Protein AF-A0A147BA13-F1 (afdb_monomer_lite)

Structure (mmCIF, N/CA/C/O backbone):
data_AF-A0A147BA13-F1
#
_entry.id   AF-A0A147BA13-F1
#
loop_
_atom_site.group_PDB
_atom_site.id
_atom_site.type_symbol
_atom_site.label_atom_id
_atom_site.label_alt_id
_atom_site.label_comp_id
_atom_site.label_asym_id
_atom_site.label_entity_id
_atom_site.label_seq_id
_atom_site.pdbx_PDB_ins_code
_atom_site.Cartn_x
_atom_site.Cartn_y
_atom_site.Cartn_z
_atom_site.occupancy
_atom_site.B_iso_or_equiv
_atom_site.auth_seq_id
_atom_site.auth_comp_id
_atom_site.auth_asym_id
_atom_site.auth_atom_id
_atom_site.pdbx_PDB_model_num
ATOM 1 N N . ALA A 1 1 ? -9.397 -7.664 9.456 1.00 67.06 1 ALA A N 1
ATOM 2 C CA . ALA A 1 1 ? -8.505 -7.195 8.389 1.00 67.06 1 ALA A CA 1
ATOM 3 C C . ALA A 1 1 ? -8.578 -8.210 7.270 1.00 67.06 1 ALA A C 1
ATOM 5 O O . ALA A 1 1 ? -8.599 -9.401 7.573 1.00 67.06 1 ALA A O 1
ATOM 6 N N . ASN A 1 2 ? -8.731 -7.739 6.040 1.00 89.56 2 ASN A N 1
ATOM 7 C CA . ASN A 1 2 ? -8.757 -8.570 4.844 1.00 89.56 2 ASN A CA 1
ATOM 8 C C . ASN A 1 2 ? -7.487 -8.273 4.048 1.00 89.56 2 ASN A C 1
ATOM 10 O O . ASN A 1 2 ? -7.189 -7.104 3.824 1.00 89.56 2 ASN A O 1
ATOM 14 N N . THR A 1 3 ? -6.754 -9.302 3.646 1.00 91.94 3 THR A N 1
ATOM 15 C CA . THR A 1 3 ? -5.484 -9.150 2.932 1.00 91.94 3 THR A CA 1
ATOM 16 C C . THR A 1 3 ? -5.584 -9.863 1.595 1.00 91.94 3 THR A C 1
ATOM 18 O O . THR A 1 3 ? -6.172 -10.940 1.501 1.00 91.94 3 THR A O 1
ATOM 21 N N . ALA A 1 4 ? -5.060 -9.238 0.547 1.00 92.62 4 ALA A N 1
ATOM 22 C CA . ALA A 1 4 ? -5.016 -9.821 -0.781 1.00 92.62 4 ALA A CA 1
ATOM 23 C C . ALA A 1 4 ? -3.773 -9.343 -1.534 1.00 92.62 4 ALA A C 1
ATOM 25 O O . ALA A 1 4 ? -3.379 -8.181 -1.431 1.00 92.62 4 ALA A O 1
ATOM 26 N N . ILE A 1 5 ? -3.187 -10.251 -2.313 1.00 92.38 5 ILE A N 1
ATOM 27 C CA . ILE A 1 5 ? -2.081 -9.958 -3.222 1.00 92.38 5 ILE A CA 1
ATOM 28 C C . ILE A 1 5 ? -2.654 -9.836 -4.634 1.00 92.38 5 ILE A C 1
ATOM 30 O O . ILE A 1 5 ? -3.375 -10.725 -5.096 1.00 92.38 5 ILE A O 1
ATOM 34 N N . TYR A 1 6 ? -2.346 -8.731 -5.304 1.00 92.44 6 TYR A N 1
ATOM 35 C CA . TYR A 1 6 ? -2.755 -8.442 -6.672 1.00 92.44 6 TYR A CA 1
ATOM 36 C C . TYR A 1 6 ? -1.529 -8.346 -7.572 1.00 92.44 6 TYR A C 1
ATOM 38 O O . TYR A 1 6 ? -0.520 -7.752 -7.198 1.00 92.44 6 TYR A O 1
ATOM 46 N N . TYR A 1 7 ? -1.653 -8.869 -8.788 1.00 92.19 7 TYR A N 1
ATOM 47 C CA . TYR A 1 7 ? -0.757 -8.491 -9.870 1.00 92.19 7 TYR A CA 1
ATOM 48 C C . TYR A 1 7 ? -1.257 -7.172 -10.469 1.00 92.19 7 TYR A C 1
ATOM 50 O O . TYR A 1 7 ? -2.291 -7.149 -11.139 1.00 92.19 7 TYR A O 1
ATOM 58 N N . ASP A 1 8 ? -0.554 -6.080 -10.182 1.00 93.31 8 ASP A N 1
ATOM 59 C CA . ASP A 1 8 ? -0.939 -4.711 -10.521 1.00 93.31 8 ASP A CA 1
ATOM 60 C C . ASP A 1 8 ? 0.241 -4.006 -11.226 1.00 93.31 8 ASP A C 1
ATOM 62 O O . ASP A 1 8 ? 1.024 -3.298 -10.582 1.00 93.31 8 ASP A O 1
ATOM 66 N N . PRO A 1 9 ? 0.443 -4.259 -12.534 1.00 91.69 9 PRO A N 1
ATOM 67 C CA . PRO A 1 9 ? 1.671 -3.899 -13.246 1.00 91.69 9 PRO A CA 1
ATOM 68 C C . PRO A 1 9 ? 1.831 -2.398 -13.499 1.00 91.69 9 PRO A C 1
ATOM 70 O O . PRO A 1 9 ? 2.953 -1.943 -13.703 1.00 91.69 9 PRO A O 1
ATOM 73 N N . ASP A 1 10 ? 0.732 -1.640 -13.496 1.00 91.00 10 ASP A N 1
ATOM 74 C CA . ASP A 1 10 ? 0.753 -0.186 -13.620 1.00 91.00 10 ASP A CA 1
ATOM 75 C C . ASP A 1 10 ? 0.369 0.442 -12.269 1.00 91.00 10 ASP A C 1
ATOM 77 O O . ASP A 1 10 ? -0.799 0.409 -11.881 1.00 91.00 10 ASP A O 1
ATOM 81 N N . PRO A 1 11 ? 1.330 1.012 -11.523 1.00 88.31 11 PRO A N 1
ATOM 82 C CA . PRO A 1 11 ? 1.055 1.586 -10.213 1.00 88.31 11 PRO A CA 1
ATOM 83 C C . PRO A 1 11 ? 0.178 2.843 -10.265 1.00 88.31 11 PRO A C 1
ATOM 85 O O . PRO A 1 11 ? -0.462 3.145 -9.261 1.00 88.31 11 PRO A O 1
ATOM 88 N N . GLN A 1 12 ? 0.124 3.552 -11.400 1.00 89.38 12 GLN A N 1
ATOM 89 C CA . GLN A 1 12 ? -0.751 4.714 -11.585 1.00 89.38 12 GLN A CA 1
ATOM 90 C C . GLN A 1 12 ? -2.149 4.279 -12.036 1.00 89.38 12 GLN A C 1
ATOM 92 O O . GLN A 1 12 ? -3.147 4.824 -11.573 1.00 89.38 12 GLN A O 1
ATOM 97 N N . ASN A 1 13 ? -2.245 3.261 -12.892 1.00 91.69 13 ASN A N 1
ATOM 98 C CA . ASN A 1 13 ? -3.516 2.702 -13.362 1.00 91.69 13 ASN A CA 1
ATOM 99 C C . ASN A 1 13 ? -3.802 1.353 -12.693 1.00 91.69 13 ASN A C 1
ATOM 101 O O . ASN A 1 13 ? -3.745 0.299 -13.328 1.00 91.69 13 ASN A O 1
ATOM 105 N N . THR A 1 14 ? -4.117 1.413 -11.399 1.00 93.19 14 THR A N 1
ATOM 106 C CA . THR A 1 14 ? -4.354 0.229 -10.567 1.00 93.19 14 THR A CA 1
ATOM 107 C C . THR A 1 14 ? -5.500 -0.644 -11.089 1.00 93.19 14 THR A C 1
ATOM 109 O O . THR A 1 14 ? -6.596 -0.166 -11.379 1.00 93.19 14 THR A O 1
ATOM 112 N N . VAL A 1 15 ? -5.316 -1.967 -11.087 1.00 94.94 15 VAL A N 1
ATOM 113 C CA . VAL A 1 15 ? -6.393 -2.933 -11.402 1.00 94.94 15 VAL A CA 1
ATOM 114 C C . VAL A 1 15 ? -7.528 -2.936 -10.364 1.00 94.94 15 VAL A C 1
ATOM 116 O O . VAL A 1 15 ? -8.635 -3.410 -10.633 1.00 94.94 15 VAL A O 1
ATOM 119 N N . VAL A 1 16 ? -7.268 -2.406 -9.166 1.00 94.44 16 VAL A N 1
ATOM 120 C CA . VAL A 1 16 ? -8.250 -2.256 -8.084 1.00 94.44 16 VAL A CA 1
ATOM 121 C C . VAL A 1 16 ? -8.988 -0.925 -8.235 1.00 94.44 16 VAL A C 1
ATOM 123 O O . VAL A 1 16 ? -8.514 0.112 -7.776 1.00 94.44 16 VAL A O 1
ATOM 126 N N . ALA A 1 17 ? -10.170 -0.961 -8.854 1.00 94.19 17 ALA A N 1
ATOM 127 C CA . ALA A 1 17 ? -10.938 0.241 -9.192 1.00 94.19 17 ALA A CA 1
ATOM 128 C C . ALA A 1 17 ? -11.329 1.106 -7.978 1.00 94.19 17 ALA A C 1
ATOM 130 O O . ALA A 1 17 ? -11.370 2.327 -8.091 1.00 94.19 17 ALA A O 1
ATOM 131 N N . GLU A 1 18 ? -11.600 0.495 -6.819 1.00 94.00 18 GLU A N 1
ATOM 132 C CA . GLU A 1 18 ? -11.961 1.231 -5.594 1.00 94.00 18 GLU A CA 1
ATOM 133 C C . GLU A 1 18 ? -10.797 2.044 -5.004 1.00 94.00 18 GLU A C 1
ATOM 135 O O . GLU A 1 18 ? -11.034 2.989 -4.259 1.00 94.00 18 GLU A O 1
ATOM 140 N N . ASP A 1 19 ? -9.554 1.717 -5.368 1.00 94.94 19 ASP A N 1
ATOM 141 C CA . ASP A 1 19 ? -8.365 2.411 -4.871 1.00 94.94 19 ASP A CA 1
ATOM 142 C C . ASP A 1 19 ? -7.897 3.541 -5.809 1.00 94.94 19 ASP A C 1
ATOM 144 O O . ASP A 1 19 ? -7.033 4.338 -5.445 1.00 94.94 19 ASP A O 1
ATOM 148 N N . GLN A 1 20 ? -8.456 3.624 -7.021 1.00 94.25 20 GLN A N 1
ATOM 149 C CA . GLN A 1 20 ? -7.945 4.470 -8.104 1.00 94.25 20 GLN A CA 1
ATOM 150 C C . GLN A 1 2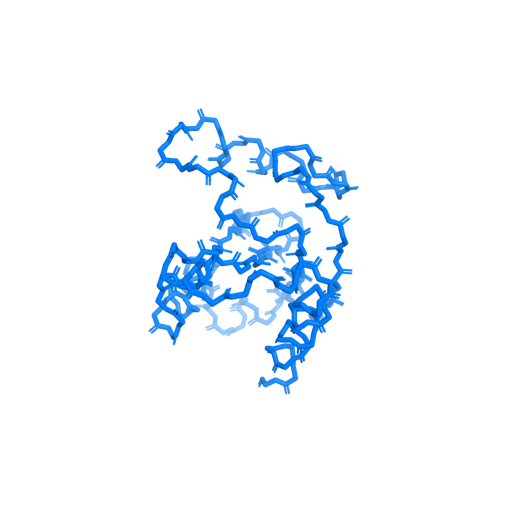0 ? -7.873 5.957 -7.736 1.00 94.25 20 GLN A C 1
ATOM 152 O O . GLN A 1 20 ? -6.932 6.642 -8.127 1.00 94.25 20 GLN A O 1
ATOM 157 N N . GLU A 1 21 ? -8.854 6.462 -6.986 1.00 92.94 21 GLU A N 1
ATOM 158 C CA . GLU A 1 21 ? -8.934 7.880 -6.627 1.00 92.94 21 GLU A CA 1
ATOM 159 C C . GLU A 1 21 ? -7.733 8.324 -5.782 1.00 92.94 21 GLU A C 1
ATOM 161 O O . GLU A 1 21 ? -7.047 9.277 -6.145 1.00 92.94 21 GLU A O 1
ATOM 166 N N . PHE A 1 22 ? -7.428 7.608 -4.695 1.00 93.69 22 PHE A N 1
ATOM 167 C CA . PHE A 1 22 ? -6.315 7.984 -3.819 1.00 93.69 22 PHE A CA 1
ATOM 168 C C . PHE A 1 22 ? -4.951 7.615 -4.417 1.00 93.69 22 PHE A C 1
ATOM 170 O O . PHE A 1 22 ? -3.969 8.308 -4.163 1.00 93.69 22 PHE A O 1
ATOM 177 N N . VAL A 1 23 ? -4.889 6.560 -5.239 1.00 93.00 23 VAL A N 1
ATOM 178 C CA . VAL A 1 23 ? -3.682 6.202 -5.998 1.00 93.00 23 VAL A CA 1
ATOM 179 C C . VAL A 1 23 ? -3.309 7.318 -6.975 1.00 93.00 23 VAL A C 1
ATOM 181 O O . VAL A 1 23 ? -2.145 7.707 -7.028 1.00 93.00 23 VAL A O 1
ATOM 184 N N . ASN A 1 24 ? -4.285 7.884 -7.691 1.00 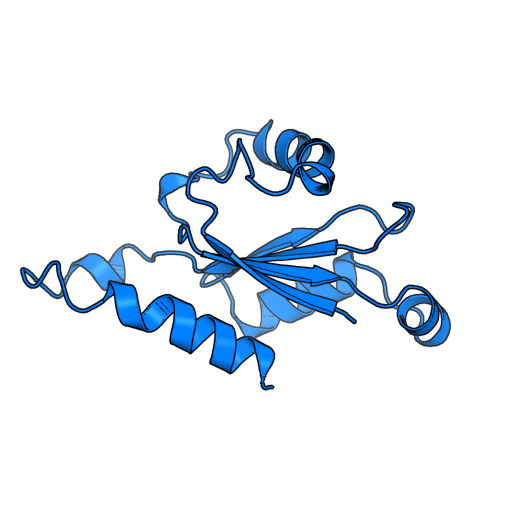91.19 24 ASN A N 1
ATOM 185 C CA . ASN A 1 24 ? -4.039 9.007 -8.595 1.00 91.19 24 ASN A CA 1
ATOM 186 C C . ASN A 1 24 ? -3.472 10.211 -7.848 1.00 91.19 24 ASN A C 1
ATOM 188 O O . ASN A 1 24 ? -2.434 10.724 -8.244 1.00 91.19 24 ASN A O 1
ATOM 192 N N . VAL A 1 25 ? -4.111 10.616 -6.745 1.00 90.38 25 VAL A N 1
ATOM 193 C CA . VAL A 1 25 ? -3.657 11.757 -5.930 1.00 90.38 25 VAL A CA 1
ATOM 194 C C . VAL A 1 25 ? -2.225 11.553 -5.430 1.00 90.38 25 VAL A C 1
ATOM 196 O O . VAL A 1 25 ? -1.437 12.494 -5.430 1.00 90.38 25 VAL A O 1
ATOM 199 N N . TYR A 1 26 ? -1.865 10.328 -5.037 1.00 89.81 26 TYR A N 1
ATOM 200 C CA . TYR A 1 26 ? -0.505 10.015 -4.601 1.00 89.81 26 TYR A CA 1
ATOM 201 C C . TYR A 1 26 ? 0.527 10.212 -5.724 1.00 89.81 26 TYR A C 1
ATOM 203 O O . TYR A 1 26 ? 1.569 10.819 -5.495 1.00 89.81 26 TYR A O 1
ATOM 211 N N . TYR A 1 27 ? 0.230 9.749 -6.943 1.00 88.12 27 TYR A N 1
ATOM 212 C CA . TYR A 1 27 ? 1.148 9.829 -8.088 1.00 88.12 27 TYR A CA 1
ATOM 213 C C . TYR A 1 27 ? 1.015 11.109 -8.933 1.00 88.12 27 TYR A C 1
ATOM 215 O O . TYR A 1 27 ? 1.720 11.258 -9.931 1.00 88.12 27 TYR A O 1
ATOM 223 N N . GLU A 1 28 ? 0.150 12.057 -8.556 1.00 87.25 28 GLU A N 1
ATOM 224 C CA . GLU A 1 28 ? 0.084 13.379 -9.201 1.00 87.25 28 GLU A CA 1
ATOM 225 C C . GLU A 1 28 ? 1.386 14.177 -9.021 1.00 87.25 28 GLU A C 1
ATOM 227 O O . GLU A 1 28 ? 1.698 15.050 -9.839 1.00 87.25 28 GLU A O 1
ATOM 232 N N . MET A 1 29 ? 2.168 13.875 -7.979 1.00 81.06 29 MET A N 1
ATOM 233 C CA . MET A 1 29 ? 3.494 14.450 -7.772 1.00 81.06 29 MET A CA 1
ATOM 234 C C . MET A 1 29 ? 4.573 13.555 -8.417 1.00 81.06 29 MET A C 1
ATOM 236 O O . MET A 1 29 ? 4.622 12.356 -8.156 1.00 81.06 29 MET A O 1
ATOM 240 N N . PRO A 1 30 ? 5.451 14.104 -9.282 1.00 72.75 30 PRO A N 1
ATOM 241 C CA . PRO A 1 30 ? 6.472 13.333 -9.997 1.00 72.75 30 PRO A CA 1
ATOM 242 C C . PRO A 1 30 ? 7.764 13.147 -9.179 1.00 72.75 30 PRO A C 1
ATOM 244 O O . PRO A 1 30 ? 8.855 13.066 -9.741 1.00 72.75 30 PRO A O 1
ATOM 247 N N . ASP A 1 31 ? 7.675 13.156 -7.853 1.00 77.81 31 ASP A N 1
ATOM 248 C CA . ASP A 1 31 ? 8.811 13.001 -6.940 1.00 77.81 31 ASP A CA 1
ATOM 249 C C . ASP A 1 31 ? 9.275 11.543 -6.796 1.00 77.81 31 ASP A C 1
ATOM 251 O O . ASP A 1 31 ? 10.372 11.289 -6.293 1.00 77.81 31 ASP A O 1
ATOM 255 N N . PHE A 1 32 ? 8.487 10.596 -7.306 1.00 77.88 32 PHE A N 1
ATOM 256 C CA . PHE A 1 32 ? 8.760 9.167 -7.258 1.00 77.88 32 PHE A CA 1
ATOM 257 C C . PHE A 1 32 ? 8.788 8.536 -8.656 1.00 77.88 32 PHE A C 1
ATOM 259 O O . PHE A 1 32 ? 7.900 8.783 -9.468 1.00 77.88 32 PHE A O 1
ATOM 266 N N . ASP A 1 33 ? 9.781 7.679 -8.924 1.00 81.25 33 ASP A N 1
ATOM 267 C CA . ASP A 1 33 ? 9.864 6.884 -10.156 1.00 81.25 33 ASP A CA 1
ATOM 268 C C . ASP A 1 33 ? 9.128 5.541 -9.977 1.00 81.25 33 ASP A C 1
ATOM 270 O O . ASP A 1 33 ? 9.655 4.635 -9.319 1.00 81.25 33 ASP A O 1
ATOM 274 N N . PRO A 1 34 ? 7.937 5.355 -10.579 1.00 80.44 34 PRO A N 1
ATOM 275 C CA . PRO A 1 34 ? 7.140 4.149 -10.392 1.00 80.44 34 PRO A CA 1
ATOM 276 C C . PRO A 1 34 ? 7.730 2.912 -11.079 1.00 80.44 34 PRO A C 1
ATOM 278 O O . PRO A 1 34 ? 7.231 1.811 -10.875 1.00 80.44 34 PRO A O 1
ATOM 281 N N . THR A 1 35 ? 8.789 3.050 -11.882 1.00 83.25 35 THR A N 1
ATOM 282 C CA . THR A 1 35 ? 9.480 1.897 -12.483 1.00 83.25 35 THR A CA 1
ATOM 283 C C . THR A 1 35 ? 10.356 1.143 -11.481 1.00 83.25 35 THR A C 1
ATOM 285 O O . THR A 1 35 ? 10.773 0.014 -11.741 1.00 83.25 35 THR A O 1
ATOM 288 N N . ARG A 1 36 ? 10.613 1.744 -10.313 1.00 86.44 36 ARG A N 1
ATOM 289 C CA . ARG A 1 36 ? 11.437 1.170 -9.244 1.00 86.44 36 ARG A CA 1
ATOM 290 C C . ARG A 1 36 ? 10.660 0.289 -8.268 1.00 86.44 36 ARG A C 1
ATOM 292 O O . ARG A 1 36 ? 11.245 -0.152 -7.290 1.00 86.44 36 ARG A O 1
ATOM 299 N N . ILE A 1 37 ? 9.376 0.028 -8.498 1.00 89.50 37 ILE A N 1
ATOM 300 C CA . ILE A 1 37 ? 8.540 -0.799 -7.613 1.00 89.50 37 ILE A CA 1
ATOM 301 C C . ILE A 1 37 ? 8.081 -2.079 -8.294 1.00 89.50 37 ILE A C 1
ATOM 303 O O . ILE A 1 37 ? 7.824 -2.107 -9.497 1.00 89.50 37 ILE A O 1
ATOM 307 N N . SER A 1 38 ? 7.949 -3.137 -7.498 1.00 90.06 38 SER A N 1
ATOM 308 C CA . SER A 1 38 ? 7.435 -4.428 -7.942 1.00 90.06 38 SER A CA 1
ATOM 309 C C . SER A 1 38 ? 5.997 -4.300 -8.473 1.00 90.06 38 SER A C 1
ATOM 311 O O . SER A 1 38 ? 5.187 -3.545 -7.912 1.00 90.06 38 SER A O 1
ATOM 313 N N . PRO A 1 39 ? 5.637 -5.048 -9.538 1.00 92.06 39 PRO A N 1
ATOM 314 C CA . PRO A 1 39 ? 4.266 -5.117 -10.040 1.00 92.06 39 PRO A CA 1
ATOM 315 C C . PRO A 1 39 ? 3.319 -5.835 -9.068 1.00 92.06 39 PRO A C 1
ATOM 317 O O . PRO A 1 39 ? 2.104 -5.773 -9.248 1.00 92.06 39 PRO A O 1
ATOM 320 N N . TRP A 1 40 ? 3.843 -6.510 -8.045 1.00 93.56 40 TRP A N 1
ATOM 321 C CA . TRP A 1 40 ? 3.035 -7.163 -7.028 1.00 93.56 40 TRP A CA 1
ATOM 322 C C . TRP A 1 40 ? 2.609 -6.182 -5.942 1.00 93.56 40 TRP A C 1
ATOM 324 O O . TRP A 1 40 ? 3.418 -5.464 -5.354 1.00 93.56 40 TRP A O 1
ATOM 334 N N . LEU A 1 41 ? 1.308 -6.165 -5.680 1.00 94.38 41 LEU A N 1
ATOM 335 C CA . LEU A 1 41 ? 0.672 -5.304 -4.702 1.00 94.38 41 LEU A CA 1
ATOM 336 C C . LEU A 1 41 ? 0.122 -6.146 -3.556 1.00 94.38 41 LEU A C 1
ATOM 338 O O . LEU A 1 41 ? -0.810 -6.926 -3.751 1.00 94.38 41 LEU A O 1
ATOM 342 N N . LEU A 1 42 ? 0.611 -5.903 -2.345 1.00 94.56 42 LEU A N 1
ATOM 343 C CA . LEU A 1 42 ? -0.036 -6.359 -1.123 1.00 94.56 42 LEU A CA 1
ATOM 344 C C . LEU A 1 42 ? -1.035 -5.294 -0.663 1.00 94.56 42 LEU A C 1
ATOM 346 O O . LEU A 1 42 ? -0.653 -4.200 -0.246 1.00 94.56 42 LEU A O 1
ATOM 350 N N . ARG A 1 43 ? -2.328 -5.612 -0.740 1.00 95.56 43 ARG A N 1
ATOM 351 C CA . ARG A 1 43 ? -3.417 -4.744 -0.284 1.00 95.56 43 ARG A CA 1
ATOM 352 C C . ARG A 1 43 ? -3.987 -5.275 1.023 1.00 95.56 43 ARG A C 1
ATOM 354 O O . ARG A 1 43 ? -4.499 -6.393 1.077 1.00 95.56 43 ARG A O 1
ATOM 361 N N . ILE A 1 44 ? -3.954 -4.444 2.055 1.00 94.94 44 ILE A N 1
ATOM 362 C CA . ILE A 1 44 ? -4.458 -4.755 3.390 1.00 94.94 44 ILE A CA 1
ATOM 363 C C . ILE A 1 44 ? -5.607 -3.802 3.705 1.00 94.94 44 ILE A C 1
ATOM 365 O O . ILE A 1 44 ? -5.438 -2.587 3.757 1.00 94.94 44 ILE A O 1
ATOM 369 N N . GLU A 1 45 ? -6.785 -4.360 3.950 1.00 95.38 45 GLU A N 1
ATOM 370 C CA . GLU A 1 45 ? -7.940 -3.640 4.469 1.00 95.38 45 GLU A CA 1
ATOM 371 C C . GLU A 1 45 ? -7.979 -3.777 5.994 1.00 95.38 45 GLU A C 1
ATOM 373 O O . GLU A 1 45 ? -8.155 -4.873 6.549 1.00 95.38 45 GLU A O 1
ATOM 378 N N . LEU A 1 46 ? -7.798 -2.659 6.687 1.00 94.00 46 LEU A N 1
ATOM 379 C CA . LEU A 1 46 ? -7.747 -2.586 8.139 1.00 94.00 46 LEU A CA 1
ATOM 380 C C . LEU A 1 46 ? -9.148 -2.473 8.744 1.00 94.00 46 LEU A C 1
ATOM 382 O O . LEU A 1 46 ? -10.071 -1.870 8.202 1.00 94.00 46 LEU A O 1
ATOM 386 N N . ASP A 1 47 ? -9.306 -3.071 9.923 1.00 93.69 47 ASP A N 1
ATOM 387 C CA . ASP A 1 47 ? -10.570 -3.034 10.653 1.00 93.69 47 ASP A CA 1
ATOM 388 C C . ASP A 1 47 ? -10.725 -1.684 11.365 1.00 93.69 47 ASP A C 1
ATOM 390 O O . ASP A 1 47 ? -10.023 -1.398 12.341 1.00 93.69 47 ASP A O 1
ATOM 394 N N . ARG A 1 48 ? -11.671 -0.866 10.891 1.00 92.00 48 ARG A N 1
ATOM 395 C CA . ARG A 1 48 ? -11.942 0.472 11.435 1.00 92.00 48 ARG A CA 1
ATOM 396 C C . ARG A 1 48 ? -12.234 0.454 12.936 1.00 92.00 48 ARG A C 1
ATOM 398 O O . ARG A 1 48 ? -11.746 1.316 13.662 1.00 92.00 48 ARG A O 1
ATOM 405 N N . LYS A 1 49 ? -12.986 -0.536 13.429 1.00 91.31 49 LYS A N 1
ATOM 406 C CA . LYS A 1 49 ? -13.316 -0.627 14.857 1.00 91.31 49 LYS A CA 1
ATOM 407 C C . LYS A 1 49 ? -12.050 -0.834 15.689 1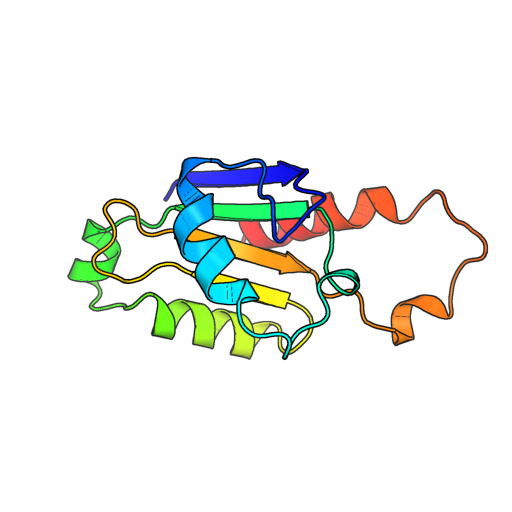.00 91.31 49 LYS A C 1
ATOM 409 O O . LYS A 1 49 ? -11.853 -0.141 16.682 1.00 91.31 49 LYS A O 1
ATOM 414 N N . ARG A 1 50 ? -11.154 -1.725 15.254 1.00 90.88 50 ARG A N 1
ATOM 415 C CA . ARG A 1 50 ? -9.866 -1.959 15.930 1.00 90.88 50 ARG A CA 1
ATOM 416 C C . ARG A 1 50 ? -8.953 -0.734 15.903 1.00 90.88 50 ARG A C 1
ATOM 418 O O . ARG A 1 50 ? -8.271 -0.496 16.898 1.00 90.88 50 ARG A O 1
ATOM 425 N N . MET A 1 51 ? -8.941 0.020 14.804 1.00 92.06 51 MET A N 1
ATOM 426 C CA . MET A 1 51 ? -8.181 1.272 14.690 1.00 92.06 51 MET A CA 1
ATOM 427 C C . MET A 1 51 ? -8.655 2.298 15.720 1.00 92.06 51 MET A C 1
ATOM 429 O O . MET A 1 51 ? -7.851 2.814 16.495 1.00 92.06 51 MET A O 1
ATOM 433 N N . THR A 1 52 ? -9.972 2.509 15.815 1.00 90.44 52 THR A N 1
ATOM 434 C CA . THR A 1 52 ? -10.568 3.424 16.798 1.00 90.44 52 THR A CA 1
ATOM 435 C C . THR A 1 52 ? -10.327 2.967 18.237 1.00 90.44 52 THR A C 1
ATOM 437 O O . THR A 1 52 ? -9.882 3.764 19.062 1.00 90.44 52 THR A O 1
ATOM 440 N N . ASP A 1 53 ? -10.562 1.686 18.542 1.00 93.12 53 ASP A N 1
ATOM 441 C CA . ASP A 1 53 ? -10.397 1.133 19.894 1.00 93.12 53 ASP A CA 1
ATOM 442 C C . ASP A 1 53 ? -8.954 1.291 20.401 1.00 93.12 53 ASP A C 1
ATOM 444 O O . ASP A 1 53 ? -8.722 1.579 21.578 1.00 93.12 53 ASP A O 1
ATOM 448 N N . LYS A 1 54 ? -7.973 1.129 19.504 1.00 92.31 54 LYS A N 1
ATOM 449 C CA . LYS A 1 54 ? -6.543 1.262 19.814 1.00 92.31 54 LYS A CA 1
ATOM 450 C C . LYS A 1 54 ? -5.989 2.674 19.617 1.00 92.31 54 LYS A C 1
ATOM 452 O O . LYS A 1 54 ? -4.820 2.885 19.928 1.00 92.31 54 LYS A O 1
ATOM 457 N N . LYS A 1 55 ? -6.809 3.626 19.155 1.00 92.44 55 LYS A N 1
ATOM 458 C CA . LYS A 1 55 ? -6.408 5.004 18.822 1.00 92.44 55 LYS A CA 1
ATOM 459 C C . LYS A 1 55 ? -5.221 5.055 17.851 1.00 92.44 55 LYS A C 1
ATOM 461 O O . LYS A 1 55 ? -4.264 5.786 18.091 1.00 92.44 55 LYS A O 1
ATOM 466 N N . LEU A 1 56 ? -5.288 4.239 16.802 1.00 92.62 56 LEU A N 1
ATOM 467 C CA . LEU A 1 56 ? -4.298 4.189 15.729 1.00 92.62 56 LEU A CA 1
ATOM 468 C C . LEU A 1 56 ? -4.783 5.003 14.528 1.00 92.62 56 LEU A C 1
ATOM 470 O O . LEU A 1 56 ? -5.976 4.969 14.222 1.00 92.62 56 LEU A O 1
ATOM 474 N N . THR A 1 57 ? -3.860 5.676 13.846 1.00 93.94 57 THR A N 1
ATOM 475 C CA . THR A 1 57 ? -4.087 6.334 12.548 1.00 93.94 57 THR A CA 1
ATOM 476 C C . THR A 1 57 ? -3.385 5.570 11.426 1.00 93.94 57 THR A C 1
ATOM 478 O O . THR A 1 57 ? -2.428 4.830 11.683 1.00 93.94 57 THR A O 1
ATOM 481 N N . MET A 1 58 ? -3.839 5.737 10.179 1.00 94.06 58 MET A N 1
ATOM 482 C CA . MET A 1 58 ? -3.160 5.143 9.014 1.00 94.06 58 MET A CA 1
ATOM 483 C C . MET A 1 58 ? -1.697 5.596 8.910 1.00 94.06 58 MET A C 1
ATOM 485 O O . MET A 1 58 ? -0.814 4.775 8.663 1.00 94.06 58 MET A O 1
ATOM 489 N N . GLU A 1 59 ? -1.433 6.871 9.204 1.00 94.00 59 GLU A N 1
ATOM 490 C CA . GLU A 1 59 ? -0.087 7.453 9.240 1.00 94.00 59 GLU A CA 1
ATOM 491 C C . GLU A 1 59 ? 0.833 6.718 10.225 1.00 94.00 59 GLU A C 1
ATOM 493 O O . GLU A 1 59 ? 1.914 6.277 9.847 1.00 94.00 59 GLU A O 1
ATOM 498 N N . GLN A 1 60 ? 0.384 6.480 11.464 1.00 93.62 60 GLN A N 1
ATOM 499 C CA . GLN A 1 60 ? 1.180 5.766 12.472 1.00 93.62 60 GLN A CA 1
ATOM 500 C C . GLN A 1 60 ? 1.536 4.338 12.043 1.00 93.62 60 GLN A C 1
ATOM 502 O O . GLN A 1 60 ? 2.598 3.822 12.399 1.00 93.62 60 GLN A O 1
ATOM 507 N N . ILE A 1 61 ? 0.636 3.674 11.315 1.00 92.25 61 ILE A N 1
ATOM 508 C CA . ILE A 1 61 ? 0.882 2.330 10.789 1.00 92.25 61 ILE A CA 1
ATOM 509 C C . ILE A 1 61 ? 1.914 2.386 9.666 1.00 92.25 61 ILE A C 1
ATOM 511 O O . ILE A 1 61 ? 2.875 1.616 9.696 1.00 92.25 61 ILE A O 1
ATOM 515 N N . ALA A 1 62 ? 1.749 3.306 8.716 1.00 91.25 62 ALA A N 1
ATOM 516 C CA . ALA A 1 62 ? 2.682 3.481 7.611 1.00 91.25 62 ALA A CA 1
ATOM 517 C C . ALA A 1 62 ? 4.090 3.841 8.109 1.00 91.25 62 ALA A C 1
ATOM 519 O O . ALA A 1 62 ? 5.061 3.208 7.701 1.00 91.25 62 ALA A O 1
ATOM 520 N N . GLU A 1 63 ? 4.204 4.763 9.071 1.00 91.50 63 GLU A N 1
ATOM 521 C CA . GLU A 1 63 ? 5.477 5.110 9.712 1.00 91.50 63 GLU A CA 1
ATOM 522 C C . GLU A 1 63 ? 6.148 3.897 10.359 1.00 91.50 63 GLU A C 1
ATOM 524 O O . GLU A 1 63 ? 7.361 3.729 10.252 1.00 91.50 63 GLU A O 1
ATOM 529 N N . LYS A 1 64 ? 5.383 3.028 11.033 1.00 92.00 64 LYS A N 1
ATOM 530 C CA . LYS A 1 64 ? 5.940 1.824 11.664 1.00 92.00 64 LYS A CA 1
ATOM 531 C C . LYS A 1 64 ? 6.438 0.799 10.658 1.00 92.00 64 LYS A C 1
ATOM 533 O O . LYS A 1 64 ? 7.447 0.155 10.933 1.00 92.00 64 LYS A O 1
ATOM 538 N N . ILE A 1 65 ? 5.756 0.659 9.527 1.00 89.12 65 ILE A N 1
ATOM 539 C CA . ILE A 1 65 ? 6.183 -0.224 8.440 1.00 89.12 65 ILE A CA 1
ATOM 540 C C . ILE A 1 65 ? 7.458 0.331 7.806 1.00 89.12 65 ILE A C 1
ATOM 542 O O . ILE A 1 65 ? 8.462 -0.374 7.761 1.00 89.12 65 ILE A O 1
ATOM 546 N N . ASN A 1 66 ? 7.470 1.614 7.444 1.00 86.75 66 ASN A N 1
ATOM 547 C CA . ASN A 1 66 ? 8.650 2.261 6.870 1.00 86.75 66 ASN A CA 1
ATOM 548 C C . ASN A 1 66 ? 9.838 2.250 7.848 1.00 86.75 66 ASN A C 1
ATOM 550 O O . ASN A 1 66 ? 10.971 2.028 7.447 1.00 86.75 66 ASN A O 1
ATOM 554 N N . ALA A 1 67 ? 9.610 2.399 9.156 1.00 87.88 67 ALA A N 1
ATOM 555 C CA . ALA A 1 67 ? 10.676 2.286 10.155 1.00 87.88 67 ALA A CA 1
ATOM 556 C C . ALA A 1 67 ? 11.220 0.853 10.320 1.00 87.88 67 ALA A C 1
ATOM 558 O O . ALA A 1 67 ? 12.349 0.684 10.777 1.00 87.88 67 ALA A O 1
ATOM 559 N N . GLY A 1 68 ? 10.415 -0.170 10.015 1.00 82.56 68 GLY A N 1
ATOM 560 C CA . GLY A 1 68 ? 10.807 -1.577 10.117 1.00 82.56 68 GLY A CA 1
ATOM 561 C C . GLY A 1 68 ? 11.538 -2.101 8.882 1.00 82.56 68 GLY A C 1
ATOM 562 O O . GLY A 1 68 ? 12.451 -2.909 9.028 1.00 82.56 68 GLY A O 1
ATOM 563 N N . PHE A 1 69 ? 11.148 -1.630 7.696 1.00 82.56 69 PHE A N 1
ATOM 564 C CA . PHE A 1 69 ? 11.647 -2.116 6.405 1.00 82.56 69 PHE A CA 1
ATOM 565 C C . PHE A 1 69 ? 12.459 -1.074 5.617 1.00 82.56 69 PHE A C 1
ATOM 567 O O . PHE A 1 69 ? 13.033 -1.402 4.587 1.00 82.56 69 PHE A O 1
ATOM 574 N N . GLY A 1 70 ? 12.553 0.166 6.099 1.00 81.44 70 GLY A N 1
ATOM 575 C CA . GLY A 1 70 ? 13.346 1.221 5.470 1.00 81.44 70 GLY A CA 1
ATOM 576 C C . GLY A 1 70 ? 12.872 1.565 4.058 1.00 81.44 70 GLY A C 1
ATOM 577 O O . GLY A 1 70 ? 11.673 1.654 3.801 1.00 81.44 70 GLY A O 1
ATOM 578 N N . ASP A 1 71 ? 13.841 1.744 3.160 1.00 81.88 71 ASP A N 1
ATOM 579 C CA . ASP A 1 71 ? 13.626 2.122 1.759 1.00 81.88 71 ASP A CA 1
ATOM 580 C C . ASP A 1 71 ? 13.276 0.923 0.852 1.00 81.88 71 ASP A C 1
ATOM 582 O O . ASP A 1 71 ? 13.105 1.098 -0.354 1.00 81.88 71 ASP A O 1
ATOM 586 N N . ASP A 1 72 ? 13.152 -0.288 1.410 1.00 85.75 72 ASP A N 1
ATOM 587 C CA . ASP A 1 72 ? 12.859 -1.511 0.649 1.00 85.75 72 ASP A CA 1
ATOM 588 C C . ASP A 1 72 ? 11.367 -1.660 0.310 1.00 85.75 72 ASP A C 1
ATOM 590 O O . ASP A 1 72 ? 10.997 -2.495 -0.516 1.00 85.75 72 ASP A O 1
ATOM 594 N N . LEU A 1 73 ? 10.484 -0.868 0.928 1.00 89.44 73 LEU A N 1
ATOM 595 C CA . LEU A 1 73 ? 9.041 -0.917 0.693 1.00 89.44 73 LEU A CA 1
ATOM 596 C C . LEU A 1 73 ? 8.488 0.457 0.320 1.00 89.44 73 LEU A C 1
ATOM 598 O O . LEU A 1 73 ? 8.766 1.462 0.967 1.00 89.44 73 LEU A O 1
ATOM 602 N N . ASN A 1 74 ? 7.612 0.477 -0.680 1.00 90.56 74 ASN A N 1
ATOM 603 C CA . ASN A 1 74 ? 6.732 1.602 -0.948 1.00 90.56 74 ASN A CA 1
ATOM 604 C C . ASN A 1 74 ? 5.376 1.350 -0.283 1.00 90.56 74 ASN A C 1
ATOM 606 O O . ASN A 1 74 ? 4.699 0.364 -0.591 1.00 90.56 74 ASN A O 1
ATOM 610 N N . CYS A 1 75 ? 4.976 2.244 0.616 1.00 92.06 75 CYS A N 1
ATOM 611 C CA . CYS A 1 75 ? 3.775 2.115 1.428 1.00 92.06 75 CYS A CA 1
ATOM 612 C C . CYS A 1 75 ? 2.861 3.324 1.208 1.00 92.06 75 CYS A C 1
ATOM 614 O O . CYS A 1 75 ? 3.215 4.447 1.566 1.00 92.06 75 CYS A O 1
ATOM 616 N N . ILE A 1 76 ? 1.679 3.088 0.637 1.00 93.25 76 ILE A N 1
ATOM 617 C CA . ILE A 1 76 ? 0.665 4.119 0.391 1.00 93.25 76 ILE A CA 1
ATOM 618 C C . ILE A 1 76 ? -0.633 3.749 1.107 1.00 93.25 76 ILE A C 1
ATOM 620 O O . ILE A 1 76 ? -0.982 2.573 1.232 1.00 93.25 76 ILE A O 1
ATOM 624 N N . PHE A 1 77 ? -1.366 4.747 1.580 1.00 95.38 77 PHE A N 1
ATOM 625 C CA . PHE A 1 77 ? -2.607 4.557 2.324 1.00 95.38 77 PHE A CA 1
ATOM 626 C C . PHE A 1 77 ? -3.622 5.638 1.979 1.00 95.38 77 PHE A C 1
ATOM 628 O O . PHE A 1 77 ? -3.260 6.718 1.516 1.00 95.38 77 PHE A O 1
ATOM 635 N N . ASN A 1 78 ? -4.896 5.343 2.216 1.00 94.62 78 ASN A N 1
ATOM 636 C CA . ASN A 1 78 ? -5.955 6.338 2.132 1.00 94.62 78 ASN A CA 1
ATOM 637 C C . ASN A 1 78 ? -6.223 7.011 3.490 1.00 94.62 78 ASN A C 1
ATOM 639 O O . ASN A 1 78 ? -5.768 6.554 4.538 1.00 94.62 78 ASN A O 1
ATOM 643 N N . ASP A 1 79 ? -6.952 8.126 3.457 1.00 92.69 79 ASP A N 1
ATOM 644 C CA . ASP A 1 79 ? -7.271 8.923 4.644 1.00 92.69 79 ASP A CA 1
ATOM 645 C C . ASP A 1 79 ? -8.165 8.160 5.644 1.00 92.69 79 ASP A C 1
ATOM 647 O O . ASP A 1 79 ? -9.045 7.391 5.248 1.00 92.69 79 ASP A O 1
ATOM 651 N N . ASP A 1 80 ? -7.994 8.423 6.947 1.00 91.69 80 ASP A N 1
ATOM 652 C CA . ASP A 1 80 ? -8.752 7.784 8.038 1.00 91.69 80 ASP A CA 1
ATOM 653 C C . ASP A 1 80 ? -10.286 7.976 7.925 1.00 91.69 80 ASP A C 1
ATOM 655 O O . ASP A 1 80 ? -11.065 7.232 8.534 1.00 91.69 80 ASP A O 1
ATOM 659 N N . ASN A 1 81 ? -10.754 8.952 7.138 1.00 90.75 81 ASN A N 1
ATOM 660 C CA . ASN A 1 81 ? -12.176 9.186 6.890 1.00 90.75 81 ASN A CA 1
ATOM 661 C C . ASN A 1 81 ? -12.784 8.254 5.824 1.00 90.75 81 ASN A C 1
ATOM 663 O O . ASN A 1 81 ? -14.007 8.066 5.822 1.00 90.75 81 ASN A O 1
ATOM 667 N N . ALA A 1 82 ? -11.974 7.641 4.955 1.00 92.12 82 ALA A N 1
ATOM 668 C CA . ALA A 1 82 ? -12.432 6.816 3.834 1.00 92.12 82 ALA A CA 1
ATOM 669 C C . ALA A 1 82 ? -13.210 5.574 4.292 1.00 92.12 82 ALA A C 1
ATOM 671 O O . ALA A 1 82 ? -12.841 4.942 5.279 1.00 92.12 82 ALA A O 1
ATOM 672 N N . GLU A 1 83 ? -14.276 5.195 3.573 1.00 90.56 83 GLU A N 1
ATOM 673 C CA . GLU A 1 83 ? -15.206 4.116 3.966 1.00 90.56 83 GLU A CA 1
ATOM 674 C C . GLU A 1 83 ? -14.487 2.833 4.415 1.00 90.56 83 GLU A C 1
ATOM 676 O O . GLU A 1 83 ? -14.806 2.273 5.469 1.00 90.56 83 GLU A O 1
ATOM 681 N N . LYS A 1 84 ? -13.462 2.432 3.659 1.00 93.00 84 LYS A N 1
ATOM 682 C CA . LYS A 1 84 ? -12.531 1.357 4.000 1.00 93.00 84 LYS A CA 1
ATOM 683 C C . LYS A 1 84 ? -11.158 1.943 4.286 1.00 93.00 84 LYS A C 1
ATOM 685 O O . LYS A 1 84 ? -10.710 2.817 3.554 1.00 93.00 84 LYS A O 1
ATOM 690 N N . LEU A 1 85 ? -10.477 1.417 5.298 1.00 94.88 85 LEU A N 1
ATOM 691 C CA . LEU A 1 85 ? -9.093 1.775 5.602 1.00 94.88 85 LEU A CA 1
ATOM 692 C C . LEU A 1 85 ? -8.171 0.834 4.833 1.00 94.88 85 LEU A C 1
ATOM 694 O O . LEU A 1 85 ? -8.137 -0.361 5.127 1.00 94.88 85 LEU A O 1
ATOM 698 N N . VAL A 1 86 ? -7.474 1.352 3.830 1.00 96.44 86 VAL A N 1
ATOM 699 C CA . VAL A 1 86 ? -6.702 0.558 2.873 1.00 96.44 86 VAL A CA 1
ATOM 700 C C . VAL A 1 86 ? -5.243 0.975 2.924 1.00 96.44 86 VAL A C 1
ATOM 702 O O . VAL A 1 86 ? -4.904 2.148 2.789 1.00 96.44 86 VAL A O 1
ATOM 705 N N . LEU A 1 87 ? -4.384 -0.023 3.086 1.00 95.38 87 LEU A N 1
ATOM 706 C CA . LEU A 1 87 ? -2.939 0.086 3.018 1.00 95.38 87 LEU A CA 1
ATOM 707 C C . LEU A 1 87 ? -2.446 -0.735 1.824 1.00 95.38 87 LEU A C 1
ATOM 709 O O . LEU A 1 87 ? -2.846 -1.886 1.641 1.00 95.38 87 LEU A O 1
ATOM 713 N N . ARG A 1 88 ? -1.586 -0.144 1.006 1.00 95.06 88 ARG A N 1
ATOM 714 C CA . ARG A 1 88 ? -1.022 -0.737 -0.206 1.00 95.06 88 ARG A CA 1
ATOM 715 C C . ARG A 1 88 ? 0.493 -0.741 -0.076 1.00 95.06 88 ARG A C 1
ATOM 717 O O . ARG A 1 88 ? 1.104 0.315 0.061 1.00 95.06 88 ARG A O 1
ATOM 724 N N . ILE A 1 89 ? 1.076 -1.931 -0.116 1.00 93.75 89 ILE A N 1
ATOM 725 C CA . ILE A 1 89 ? 2.511 -2.152 0.050 1.00 93.75 89 ILE A CA 1
ATOM 726 C C . ILE A 1 89 ? 3.053 -2.782 -1.230 1.00 93.75 89 ILE A C 1
ATOM 728 O O . ILE A 1 89 ? 2.486 -3.750 -1.745 1.00 93.75 89 ILE A O 1
ATOM 732 N N . ARG A 1 90 ? 4.152 -2.228 -1.737 1.00 92.88 90 ARG A N 1
ATOM 733 C CA . ARG A 1 90 ? 4.931 -2.770 -2.854 1.00 92.88 90 ARG A CA 1
ATOM 734 C C . ARG A 1 90 ? 6.399 -2.843 -2.462 1.00 92.88 90 ARG A C 1
ATOM 736 O O . ARG A 1 90 ? 6.862 -2.025 -1.674 1.00 92.88 90 ARG A O 1
ATOM 743 N N . ILE A 1 91 ? 7.121 -3.799 -3.029 1.00 89.94 91 ILE A N 1
ATOM 744 C CA . ILE A 1 91 ? 8.570 -3.919 -2.841 1.00 89.94 91 ILE A CA 1
ATOM 745 C C . ILE A 1 91 ? 9.269 -2.883 -3.727 1.00 89.94 91 ILE A C 1
ATOM 747 O O . ILE A 1 91 ? 8.856 -2.668 -4.868 1.00 89.94 91 ILE A O 1
ATOM 751 N N . MET A 1 92 ? 10.299 -2.231 -3.200 1.00 88.62 92 MET A N 1
ATOM 752 C CA . MET A 1 92 ? 11.202 -1.359 -3.941 1.00 88.62 92 MET A CA 1
ATOM 753 C C . MET A 1 92 ? 12.338 -2.194 -4.532 1.00 88.62 92 MET A C 1
ATOM 755 O O . MET A 1 92 ? 13.073 -2.872 -3.820 1.00 88.62 92 MET A O 1
ATOM 759 N N . ASN A 1 93 ? 12.518 -2.111 -5.843 1.00 79.69 93 ASN A N 1
ATOM 760 C CA . ASN A 1 93 ? 13.634 -2.724 -6.544 1.00 79.69 93 ASN A CA 1
ATOM 761 C C . ASN A 1 93 ? 14.852 -1.800 -6.409 1.00 79.69 93 ASN A C 1
ATOM 763 O O . ASN A 1 93 ? 14.990 -0.807 -7.135 1.00 79.69 93 ASN A O 1
ATOM 767 N N . SER A 1 94 ? 15.729 -2.106 -5.455 1.00 63.84 94 SER A N 1
ATOM 768 C CA . SER A 1 94 ? 17.016 -1.423 -5.296 1.00 63.84 94 SER A CA 1
ATOM 769 C C . SER A 1 94 ? 17.924 -1.683 -6.503 1.00 63.84 94 SER A C 1
ATOM 771 O O . SER A 1 94 ? 17.993 -2.795 -7.024 1.00 63.84 94 SER A O 1
ATOM 773 N N . GLU A 1 95 ? 18.638 -0.653 -6.972 1.00 55.88 95 GLU A N 1
ATOM 774 C CA . GLU A 1 95 ? 19.564 -0.789 -8.109 1.00 55.88 95 GLU A CA 1
ATOM 775 C C . GLU A 1 95 ? 20.751 -1.716 -7.798 1.00 55.88 95 GLU A C 1
ATOM 777 O O . GLU A 1 95 ? 21.304 -2.315 -8.717 1.00 55.88 95 GLU A O 1
ATOM 782 N N . ASP A 1 96 ? 21.090 -1.909 -6.519 1.00 48.69 96 ASP A N 1
ATOM 783 C CA . ASP A 1 96 ? 22.143 -2.836 -6.081 1.00 48.69 96 ASP A CA 1
ATOM 784 C C . ASP A 1 96 ? 21.801 -4.316 -6.329 1.00 48.69 96 ASP A C 1
ATOM 786 O O . ASP A 1 96 ? 22.710 -5.136 -6.468 1.00 48.69 96 ASP A O 1
ATOM 790 N N . SER A 1 97 ? 20.518 -4.664 -6.480 1.00 46.56 97 SER A N 1
ATOM 791 C CA . SER A 1 97 ? 20.096 -6.022 -6.853 1.00 46.56 97 SER A CA 1
ATOM 792 C C . SER A 1 97 ? 20.308 -6.324 -8.342 1.00 46.56 97 SER A C 1
ATOM 794 O O . SER A 1 97 ? 20.201 -7.471 -8.749 1.00 46.56 97 SER A O 1
ATOM 796 N N . LYS A 1 98 ? 20.645 -5.323 -9.173 1.00 43.62 98 LYS A N 1
ATOM 797 C CA . LYS A 1 98 ? 20.864 -5.501 -10.623 1.00 43.62 98 LYS A CA 1
ATOM 798 C C . LYS A 1 98 ? 22.269 -5.997 -10.994 1.00 43.62 98 LYS A C 1
ATOM 800 O O . LYS A 1 98 ? 22.562 -6.136 -12.179 1.00 43.62 98 LYS A O 1
ATOM 805 N N . PHE A 1 99 ? 23.159 -6.215 -10.020 1.00 38.88 99 PHE A N 1
ATOM 806 C CA . PHE A 1 99 ? 24.531 -6.689 -10.274 1.00 38.88 99 PHE A CA 1
ATOM 807 C C . PHE A 1 99 ? 24.719 -8.204 -10.140 1.00 38.88 99 PHE A C 1
ATOM 809 O O . PHE A 1 99 ? 25.843 -8.689 -10.294 1.00 38.88 99 PHE A O 1
ATOM 816 N N . GLN A 1 100 ? 23.648 -8.957 -9.906 1.00 39.66 100 GLN A N 1
ATOM 817 C CA . GLN A 1 100 ? 23.629 -10.395 -10.138 1.00 39.66 100 GLN A CA 1
ATOM 818 C C . GLN A 1 100 ? 22.568 -10.696 -11.196 1.00 39.66 100 GLN A C 1
ATOM 820 O O . GLN A 1 100 ? 21.494 -10.112 -11.196 1.00 39.66 100 GLN A O 1
ATOM 825 N N . ASP A 1 101 ? 22.947 -11.581 -12.110 1.00 40.19 101 ASP A N 1
ATOM 826 C CA . ASP A 1 101 ? 22.057 -12.370 -12.955 1.00 40.19 101 ASP A CA 1
ATOM 827 C C . ASP A 1 101 ? 21.691 -11.838 -14.351 1.00 40.19 101 ASP A C 1
ATOM 829 O O . ASP A 1 101 ? 20.603 -11.355 -14.649 1.00 40.19 101 ASP A O 1
ATOM 833 N N . GLU A 1 102 ? 22.576 -12.200 -15.290 1.00 39.81 102 GLU A N 1
ATOM 834 C CA . GLU A 1 102 ? 22.213 -12.692 -16.630 1.00 39.81 102 GLU A CA 1
ATOM 835 C C . GLU A 1 102 ? 21.348 -13.995 -16.580 1.00 39.81 102 GLU A C 1
ATOM 837 O O . GLU A 1 102 ? 21.423 -14.827 -17.485 1.00 39.81 102 GLU A O 1
ATOM 842 N N . GLU A 1 103 ? 20.503 -14.198 -15.556 1.00 41.50 103 GLU A N 1
ATOM 843 C CA . GLU A 1 103 ? 19.558 -15.323 -15.403 1.00 41.50 103 GLU A CA 1
ATOM 844 C C . GLU A 1 103 ? 18.109 -14.810 -15.243 1.00 41.50 103 GLU A C 1
ATOM 846 O O . GLU A 1 103 ? 17.409 -15.060 -14.266 1.00 41.50 103 GLU A O 1
ATOM 851 N N . GLU A 1 104 ? 17.625 -14.095 -16.260 1.00 44.66 104 GLU A N 1
ATOM 852 C CA . GLU A 1 104 ? 16.328 -13.391 -16.349 1.00 44.66 104 GLU A CA 1
ATOM 853 C C . GLU A 1 104 ? 15.027 -14.246 -16.229 1.00 44.66 104 GLU A C 1
ATOM 855 O O . GLU A 1 104 ? 13.959 -13.841 -16.702 1.00 44.66 104 GLU A O 1
ATOM 860 N N . GLN A 1 105 ? 15.039 -15.427 -15.597 1.00 44.22 105 GLN A N 1
ATOM 861 C CA . GLN A 1 105 ? 13.827 -16.250 -15.415 1.00 44.22 105 GLN A CA 1
ATOM 862 C C . GLN A 1 105 ? 13.552 -16.785 -14.002 1.00 44.22 105 GLN A C 1
ATOM 864 O O . GLN A 1 105 ? 12.462 -17.326 -13.806 1.00 44.22 105 GLN A O 1
ATOM 869 N N . VAL A 1 106 ? 14.441 -16.611 -13.017 1.00 42.06 106 VAL A N 1
ATOM 870 C CA . VAL A 1 106 ? 14.270 -17.241 -11.688 1.00 42.06 106 VAL A CA 1
ATOM 871 C C . VAL A 1 106 ? 13.727 -16.278 -10.610 1.00 42.06 106 VAL A C 1
ATOM 873 O O . VAL A 1 106 ? 12.899 -16.701 -9.805 1.00 42.06 106 VAL A O 1
ATOM 876 N N . ASP A 1 107 ? 14.020 -14.974 -10.675 1.00 46.88 107 ASP A N 1
ATOM 877 C CA . ASP A 1 107 ? 13.660 -14.012 -9.606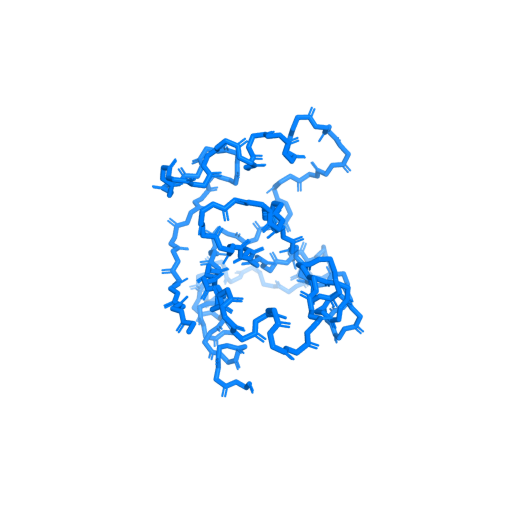 1.00 46.88 107 ASP A CA 1
ATOM 878 C C . ASP A 1 107 ? 12.177 -13.629 -9.510 1.00 46.88 107 ASP A C 1
ATOM 880 O O . ASP A 1 107 ? 11.694 -13.190 -8.469 1.00 46.88 107 ASP A O 1
ATOM 884 N N . LYS A 1 108 ? 11.382 -13.844 -10.564 1.00 48.72 108 LYS A N 1
ATOM 885 C CA . LYS A 1 108 ? 9.943 -13.503 -10.533 1.00 48.72 108 LYS A CA 1
ATOM 886 C C . LYS A 1 108 ? 9.144 -14.338 -9.529 1.00 48.72 108 LYS A C 1
ATOM 888 O O . LYS A 1 108 ? 8.003 -13.990 -9.234 1.00 48.72 108 LYS A O 1
ATOM 893 N N . MET A 1 109 ? 9.710 -15.446 -9.049 1.00 47.75 109 MET A N 1
ATOM 894 C CA . MET A 1 109 ? 9.064 -16.339 -8.090 1.00 47.75 109 MET A CA 1
ATOM 895 C C . MET A 1 109 ? 9.351 -15.957 -6.627 1.00 47.75 109 MET A C 1
ATOM 897 O O . MET A 1 109 ? 8.728 -16.532 -5.736 1.00 47.75 109 MET A O 1
ATOM 901 N N . GLU A 1 110 ? 10.236 -14.986 -6.368 1.00 70.31 110 GLU A N 1
ATOM 902 C CA . GLU A 1 110 ? 10.630 -14.591 -5.008 1.00 70.31 110 GLU A CA 1
ATOM 903 C C . GLU A 1 110 ? 9.744 -13.484 -4.412 1.00 70.31 110 GLU A C 1
ATOM 905 O O . GLU A 1 110 ? 9.391 -13.570 -3.236 1.00 70.31 110 GLU A O 1
ATOM 910 N N . ASP A 1 111 ? 9.276 -12.521 -5.212 1.00 64.12 111 ASP A N 1
ATOM 911 C CA . ASP A 1 111 ? 8.444 -11.399 -4.736 1.00 64.12 111 ASP A CA 1
ATOM 912 C C . ASP A 1 111 ? 7.136 -11.857 -4.065 1.00 64.12 111 ASP A C 1
ATOM 914 O O . ASP A 1 111 ? 6.808 -11.434 -2.956 1.00 64.12 111 ASP A O 1
ATOM 918 N N 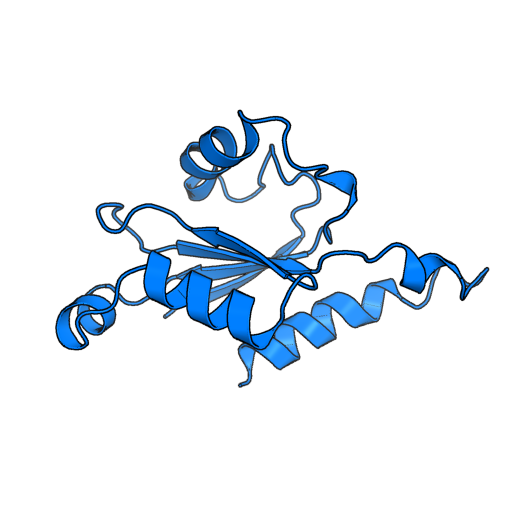. ASP A 1 112 ? 6.392 -12.768 -4.699 1.00 65.56 112 ASP A N 1
ATOM 919 C CA . ASP A 1 112 ? 5.140 -13.306 -4.147 1.00 65.56 112 ASP A CA 1
ATOM 920 C C . ASP A 1 112 ? 5.365 -14.094 -2.854 1.00 65.56 112 ASP A C 1
ATOM 922 O O . ASP A 1 112 ? 4.530 -14.094 -1.942 1.00 65.56 112 ASP A O 1
ATOM 926 N N . VAL A 1 113 ? 6.499 -14.792 -2.774 1.00 70.06 113 VAL A N 1
ATOM 927 C CA . VAL A 1 113 ? 6.895 -15.541 -1.581 1.00 70.06 113 VAL A CA 1
ATOM 928 C C . VAL A 1 113 ? 7.266 -14.568 -0.466 1.00 70.06 113 VAL A C 1
ATOM 930 O O . VAL A 1 113 ? 6.850 -14.769 0.674 1.00 70.06 113 VAL A O 1
ATOM 933 N N . PHE A 1 114 ? 7.961 -13.481 -0.791 1.00 71.56 114 PHE A N 1
ATOM 934 C CA . PHE A 1 114 ? 8.306 -12.427 0.151 1.00 71.56 114 PHE A CA 1
ATOM 935 C C . PHE A 1 114 ? 7.064 -11.708 0.693 1.00 71.56 114 PHE A C 1
ATOM 937 O O . PHE A 1 114 ? 6.919 -11.568 1.908 1.00 71.56 114 PHE A O 1
ATOM 944 N N . LEU A 1 115 ? 6.109 -11.344 -0.168 1.00 72.19 115 LEU A N 1
ATOM 945 C CA . LEU A 1 115 ? 4.847 -10.732 0.265 1.00 72.19 115 LEU A CA 1
ATOM 946 C C . LEU A 1 115 ? 4.027 -11.670 1.158 1.00 72.19 115 LEU A C 1
ATOM 948 O O . LEU A 1 115 ? 3.457 -11.225 2.155 1.00 72.19 115 LEU A O 1
ATOM 952 N N . ARG A 1 116 ? 4.013 -12.975 0.865 1.00 71.38 116 ARG A N 1
ATOM 953 C CA . ARG A 1 116 ? 3.398 -13.977 1.753 1.00 71.38 116 ARG A CA 1
ATOM 954 C C . ARG A 1 116 ? 4.115 -14.109 3.094 1.00 71.38 116 ARG A C 1
ATOM 956 O O . ARG A 1 116 ? 3.458 -14.328 4.109 1.00 71.38 116 ARG A O 1
ATOM 963 N N . CYS A 1 117 ? 5.438 -13.973 3.124 1.00 68.19 117 CYS A N 1
ATOM 964 C CA . CYS A 1 117 ? 6.202 -13.945 4.372 1.00 68.19 117 CYS A CA 1
ATOM 965 C C . CYS A 1 117 ? 5.879 -12.703 5.215 1.00 68.19 117 CYS A C 1
ATOM 967 O O . CYS A 1 117 ? 5.793 -12.816 6.437 1.00 68.19 117 CYS A O 1
ATOM 969 N N . ILE A 1 118 ? 5.668 -11.545 4.579 1.00 72.31 118 ILE A N 1
ATOM 970 C CA . ILE A 1 118 ? 5.210 -10.327 5.263 1.00 72.31 118 ILE A CA 1
ATOM 971 C C . ILE A 1 118 ? 3.786 -10.508 5.800 1.00 72.31 118 ILE A C 1
ATOM 973 O O . ILE A 1 118 ? 3.523 -10.127 6.933 1.00 72.31 118 ILE A O 1
ATOM 977 N N . GLU A 1 119 ? 2.876 -11.116 5.033 1.00 70.31 119 GLU A N 1
ATOM 978 C CA . GLU A 1 119 ? 1.498 -11.367 5.481 1.00 70.31 119 GLU A CA 1
ATOM 979 C C . GLU A 1 119 ? 1.422 -12.300 6.707 1.00 70.31 119 GLU A C 1
ATOM 981 O O . GLU A 1 119 ? 0.521 -12.165 7.535 1.00 70.31 119 GLU A O 1
ATOM 986 N N . ALA A 1 120 ? 2.342 -13.261 6.818 1.00 67.00 120 ALA A N 1
ATOM 987 C CA . ALA A 1 120 ? 2.310 -14.290 7.855 1.00 67.00 120 ALA A CA 1
ATOM 988 C C . ALA A 1 120 ? 2.818 -13.837 9.243 1.00 67.00 120 ALA A C 1
ATOM 990 O O . ALA A 1 120 ? 2.587 -14.565 10.214 1.00 67.00 120 ALA A O 1
ATOM 991 N N . ASN A 1 121 ? 3.503 -12.691 9.345 1.00 47.28 121 ASN A N 1
ATOM 992 C CA . ASN A 1 121 ? 4.047 -12.138 10.599 1.00 47.28 121 ASN A CA 1
ATOM 993 C C . ASN A 1 121 ? 3.160 -11.032 11.183 1.00 47.28 121 ASN A C 1
ATOM 995 O O . ASN A 1 121 ? 2.987 -11.027 12.426 1.00 47.28 121 ASN A O 1
#

pLDDT: mean 82.17, std 16.67, range [38.88, 96.44]

Organism: NCBI:txid360319

InterPro domains:
  IPR007073 RNA polymerase Rpb1, domain 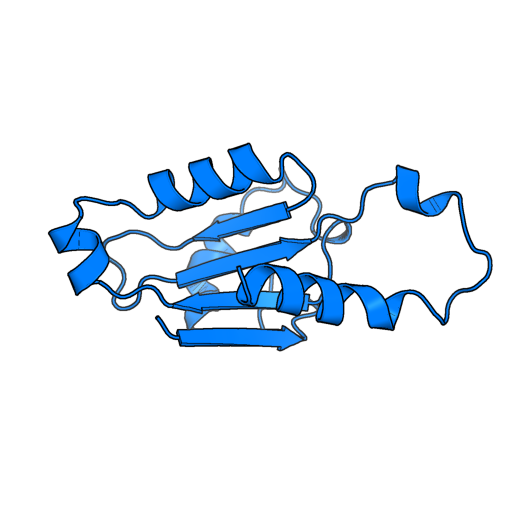7 [PF04990] (2-121)
  IPR038593 RNA polymerase Rpb1, domain 7 superfamily [G3DSA:3.30.1360.140] (1-121)

Radius of gyration: 15.05 Å; chains: 1; bounding box: 40×32×36 Å

Sequence (121 aa):
ANTAIYYDPDPQNTVVAEDQEFVNVYYEMPDFDPTRISPWLLRIELDRKRMTDKKLTMEQIAEKINAGFGDDLNCIFNDDNAEKLVLRIRIMNSEDSKFQDEEEQVDKMEDDVFLRCIEAN

Secondary structure (DSSP, 8-state):
-EEEEEE---SSS-S-GGGHHHHHHHHTSTTS-GGGB-SEEEEEEE-HHHHHHHT--HHHHHHHHHHHHGGGEEEEE--TTSSSEEEEEEEB--GGGGGS-S-TTSGGGTHHHHHHHHHH-

Foldseek 3Di:
DDKDKDQAQDQQPGPPPVCNVQSVVVVVDVPDDPVQWDSIKIKDWDDLVVCVVVVHFPVNVQVVVCVVQPPQKDWDWDGNPDPITMIIIIGGRDPVVVPDDPPPPDCVVVRVVVSVVVVVD